Protein AF-A0A3A9Z700-F1 (afdb_monomer_lite)

Foldseek 3Di:
DDDDDDDDDDDDDDDDPDDDDDDDDDDDDDDDDDDDDDDDDDPDPLDDDKDKDKDWAALQQLVVVCVVVVPPQQLAHFLVSVVVVPDNARFHDPVVVVVVLVVVCVVVVLADPAKDKDKDADATHGPGFMWMWIDGRQKIFIAGPVNPRTGMIMGIDGDDD

Organism: NCBI:txid1141874

Secondary structure (DSSP, 8-state):
------------------------------------------------PPEEEEEEE-TTHHHHHHHHH----GGGT-HHHHGGGT-SS-B--HHHHHHHHHHHHHHTT-S-SSEEEEEEE-S--BSSEEEEEEEETTEEEEEETTS--EEEEEEEEE---

pLDDT: mean 77.57, std 29.18, range [24.42, 98.56]

Radius of gyration: 21.74 Å; chains: 1; bounding box: 46×64×62 Å

Sequence (161 aa):
MGDGTVGDGATGEWPGAEAAAAGHPAAVHPAAGRPAAGRSGGEEEPGGAWAAEEWTVPAAIGRRYAAVSGDRNPIHLHPLTARPFGFRRALAHGMWTKARCLAALAERGALPEEFTVTVTFRAPVLLPALVTFRTRGGAFGLRGEDGRREHLRGLVSPHRA

Structure (mmCIF, N/CA/C/O backbone):
data_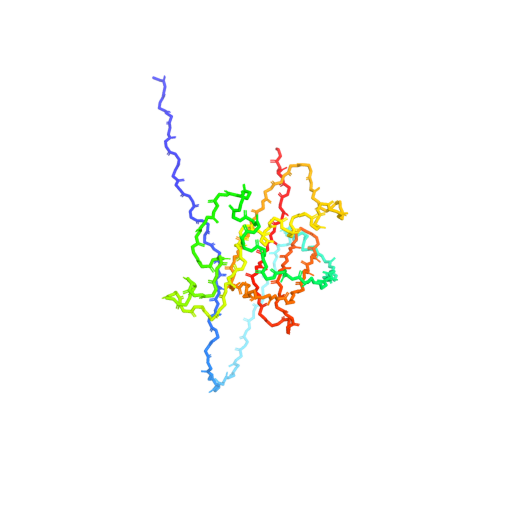AF-A0A3A9Z700-F1
#
_entry.id   AF-A0A3A9Z700-F1
#
loop_
_atom_site.group_PDB
_atom_site.id
_atom_site.type_symbol
_atom_site.label_atom_id
_atom_site.label_alt_id
_atom_site.label_comp_id
_atom_site.label_asym_id
_atom_site.label_entity_id
_atom_site.label_seq_id
_atom_site.pdbx_PDB_ins_code
_atom_site.Cartn_x
_atom_site.Cartn_y
_atom_site.Cartn_z
_atom_site.occupancy
_atom_site.B_iso_or_equiv
_atom_site.auth_seq_id
_atom_site.auth_comp_id
_atom_site.auth_asym_id
_atom_site.auth_atom_id
_atom_site.pdbx_PDB_model_num
ATOM 1 N N . MET A 1 1 ? 8.598 50.419 14.855 1.00 38.03 1 MET A N 1
ATOM 2 C CA . MET A 1 1 ? 7.934 49.597 15.889 1.00 38.03 1 MET A CA 1
ATOM 3 C C . MET A 1 1 ? 7.042 48.608 15.153 1.00 38.03 1 MET A C 1
ATOM 5 O O . MET A 1 1 ? 6.113 49.061 14.514 1.00 38.03 1 MET A O 1
ATOM 9 N N . GLY A 1 2 ? 7.295 47.312 15.073 1.00 40.34 2 GLY A N 1
ATOM 10 C CA . GLY A 1 2 ? 8.384 46.490 15.576 1.00 40.34 2 GLY A CA 1
ATOM 11 C C . GLY A 1 2 ? 8.625 45.342 14.591 1.00 40.34 2 GLY A C 1
ATOM 12 O O . GLY A 1 2 ? 7.803 45.065 13.719 1.00 40.34 2 GLY A O 1
ATOM 13 N N . ASP A 1 3 ? 9.808 44.776 14.721 1.00 39.25 3 ASP A N 1
ATOM 14 C CA . ASP A 1 3 ? 10.325 43.565 14.108 1.00 39.25 3 ASP A CA 1
ATOM 15 C C . ASP A 1 3 ? 9.492 42.325 14.477 1.00 39.25 3 ASP A C 1
ATOM 17 O O . ASP A 1 3 ? 9.081 42.127 15.615 1.00 39.25 3 ASP A O 1
ATOM 21 N N . GLY A 1 4 ? 9.231 41.479 13.481 1.00 30.28 4 GLY A N 1
ATOM 22 C CA . GLY A 1 4 ? 8.568 40.188 13.638 1.00 30.28 4 GLY A CA 1
ATOM 23 C C . GLY A 1 4 ? 9.484 39.074 13.152 1.00 30.28 4 GLY A C 1
ATOM 24 O O . GLY A 1 4 ? 9.599 38.828 11.956 1.00 30.28 4 GLY A O 1
ATOM 25 N N . THR A 1 5 ? 10.157 38.470 14.119 1.00 33.84 5 THR A N 1
ATOM 26 C CA . THR A 1 5 ? 11.162 37.406 14.091 1.00 33.84 5 THR A CA 1
ATOM 27 C C . THR A 1 5 ? 10.856 36.200 13.193 1.00 33.84 5 THR A C 1
ATOM 29 O O . THR A 1 5 ? 9.774 35.618 13.231 1.00 33.84 5 THR A O 1
ATOM 32 N N . VAL A 1 6 ? 11.889 35.779 12.455 1.00 32.78 6 VAL A N 1
ATOM 33 C CA . VAL A 1 6 ? 12.045 34.459 11.823 1.00 32.78 6 VAL A CA 1
ATOM 34 C C . VAL A 1 6 ? 12.226 33.398 12.914 1.00 32.78 6 VAL A C 1
ATOM 36 O O . VAL A 1 6 ? 13.143 33.502 13.724 1.00 32.78 6 VAL A O 1
ATOM 39 N N . GLY A 1 7 ? 11.353 32.388 12.932 1.00 30.12 7 GLY A N 1
ATOM 40 C CA . GLY A 1 7 ? 11.448 31.217 13.804 1.00 30.12 7 GLY A CA 1
ATOM 41 C C . GLY A 1 7 ? 11.976 30.004 13.041 1.00 30.12 7 GLY A C 1
ATOM 42 O O . GLY A 1 7 ? 11.345 29.539 12.097 1.00 30.12 7 GLY A O 1
ATOM 43 N N . ASP A 1 8 ? 13.154 29.572 13.467 1.00 30.66 8 ASP A N 1
ATOM 44 C CA . ASP A 1 8 ? 14.042 28.546 12.928 1.00 30.66 8 ASP A CA 1
ATOM 45 C C . ASP A 1 8 ? 13.470 27.114 12.979 1.00 30.66 8 ASP A C 1
ATOM 47 O O . ASP A 1 8 ? 12.534 26.806 13.720 1.00 30.66 8 ASP A O 1
ATOM 51 N N . GLY A 1 9 ? 14.058 26.241 12.162 1.00 31.91 9 GLY A N 1
ATOM 52 C CA . GLY A 1 9 ? 13.684 24.847 11.996 1.00 31.91 9 GLY A CA 1
ATOM 53 C C . GLY A 1 9 ? 13.837 24.004 13.262 1.00 31.91 9 GLY A C 1
ATOM 54 O O . GLY A 1 9 ? 14.751 24.174 14.062 1.00 31.91 9 GLY A O 1
ATOM 55 N N . ALA A 1 10 ? 12.957 23.013 13.388 1.00 31.39 10 ALA A N 1
ATOM 56 C CA . ALA A 1 10 ? 13.127 21.900 14.308 1.00 31.39 10 ALA A CA 1
ATOM 57 C C . ALA A 1 10 ? 13.074 20.591 13.512 1.00 31.39 10 ALA A C 1
ATOM 59 O O . ALA A 1 10 ? 12.019 20.108 13.098 1.00 31.39 10 ALA A O 1
ATOM 60 N N . THR A 1 11 ? 14.260 20.046 13.272 1.00 33.81 11 THR A N 1
ATOM 61 C CA . THR A 1 11 ? 14.529 18.689 12.802 1.00 33.81 11 THR A CA 1
ATOM 62 C C . THR A 1 11 ? 14.013 17.680 13.830 1.00 33.81 11 THR A C 1
ATOM 64 O O . THR A 1 11 ? 14.590 17.520 14.903 1.00 33.81 11 THR A O 1
ATOM 67 N N . GLY A 1 12 ? 12.906 17.006 13.518 1.00 28.73 12 GLY A N 1
ATOM 68 C CA . GLY A 1 12 ? 12.378 15.900 14.318 1.00 28.73 12 GLY A CA 1
ATOM 69 C C . GLY A 1 12 ? 13.101 14.595 13.999 1.00 28.73 12 GLY A C 1
ATOM 70 O O . GLY A 1 12 ? 12.629 13.803 13.186 1.00 28.73 12 GLY A O 1
ATOM 71 N N . GLU A 1 13 ? 14.251 14.385 14.628 1.00 28.94 13 GLU A N 1
ATOM 72 C CA . GLU A 1 13 ? 14.981 13.117 14.636 1.00 28.94 13 GLU A CA 1
ATOM 73 C C . GLU A 1 13 ? 14.255 12.114 15.552 1.00 28.94 13 GLU A C 1
ATOM 75 O O . GLU A 1 13 ? 13.940 12.422 16.701 1.00 28.94 13 GLU A O 1
ATOM 80 N N . TRP A 1 14 ? 13.956 10.911 15.052 1.00 32.25 14 TRP A N 1
ATOM 81 C CA . TRP A 1 14 ? 13.467 9.788 15.864 1.00 32.25 14 TRP A CA 1
ATOM 82 C C . TRP A 1 14 ? 14.591 8.756 16.007 1.00 32.25 14 TRP A C 1
ATOM 84 O O . TRP A 1 14 ? 15.197 8.389 14.995 1.00 32.25 14 TRP A O 1
ATOM 94 N N . PRO A 1 15 ? 14.893 8.268 17.223 1.00 36.53 15 PRO A N 1
ATOM 95 C CA . PRO A 1 15 ? 16.074 7.452 17.446 1.00 36.53 15 PRO A CA 1
ATOM 96 C C . PRO A 1 15 ? 15.916 6.031 16.888 1.00 36.53 15 PRO A C 1
ATOM 98 O O . PRO A 1 15 ? 14.887 5.379 17.055 1.00 36.53 15 PRO A O 1
ATOM 101 N N . GLY A 1 16 ? 17.007 5.556 16.280 1.00 25.98 16 GLY A N 1
ATOM 102 C CA . GLY A 1 16 ? 17.456 4.164 16.335 1.00 25.98 16 GLY A CA 1
ATOM 103 C C . GLY A 1 16 ? 16.650 3.128 15.552 1.00 25.98 16 GLY A C 1
ATOM 104 O O . GLY A 1 16 ? 15.969 2.294 16.139 1.00 25.98 16 GLY A O 1
ATOM 105 N N . ALA A 1 17 ? 16.819 3.081 14.228 1.00 32.94 17 ALA A N 1
ATOM 106 C CA . ALA A 1 17 ? 16.679 1.822 13.498 1.00 32.94 17 ALA A CA 1
ATOM 107 C C . ALA A 1 17 ? 18.047 1.124 13.490 1.00 32.94 17 ALA A C 1
ATOM 109 O O . ALA A 1 17 ? 18.868 1.377 12.609 1.00 32.94 17 ALA A O 1
ATOM 110 N N . GLU A 1 18 ? 18.306 0.280 14.489 1.00 29.78 18 GLU A N 1
ATOM 111 C CA . GLU A 1 18 ? 19.493 -0.573 14.485 1.00 29.78 18 GLU A CA 1
ATOM 112 C C . GLU A 1 18 ? 19.405 -1.610 13.361 1.00 29.78 18 GLU A C 1
ATOM 114 O O . GLU A 1 18 ? 18.406 -2.312 13.171 1.00 29.78 18 GLU A O 1
ATOM 119 N N . ALA A 1 19 ? 20.486 -1.657 12.589 1.00 31.52 19 ALA A N 1
ATOM 120 C CA . ALA A 1 19 ? 20.729 -2.613 11.534 1.00 31.52 19 ALA A CA 1
ATOM 121 C C . ALA A 1 19 ? 20.961 -4.008 12.129 1.00 31.52 19 ALA A C 1
ATOM 123 O O . ALA A 1 19 ? 21.821 -4.200 12.984 1.00 31.52 19 ALA A O 1
ATOM 124 N N . ALA A 1 20 ? 20.238 -5.005 11.623 1.00 26.19 20 ALA A N 1
ATOM 125 C CA . ALA A 1 20 ? 20.589 -6.397 11.855 1.00 26.19 20 ALA A CA 1
ATOM 126 C C . ALA A 1 20 ? 21.826 -6.754 11.011 1.00 26.19 20 ALA A C 1
ATOM 128 O O . ALA A 1 20 ? 21.733 -6.888 9.790 1.00 26.19 20 ALA A O 1
ATOM 129 N N . ALA A 1 21 ? 22.967 -6.937 11.673 1.00 29.05 21 ALA A N 1
ATOM 130 C CA . ALA A 1 21 ? 24.124 -7.668 11.165 1.00 29.05 21 ALA A CA 1
ATOM 131 C C . ALA A 1 21 ? 24.543 -8.724 12.206 1.00 29.05 21 ALA A C 1
ATOM 133 O O . ALA A 1 21 ? 24.405 -8.524 13.409 1.00 29.05 21 ALA A O 1
ATOM 134 N N . ALA A 1 22 ? 24.979 -9.885 11.722 1.00 27.34 22 ALA A N 1
ATOM 135 C CA . ALA A 1 22 ? 25.248 -11.095 12.494 1.00 27.34 22 ALA A CA 1
ATOM 136 C C . ALA A 1 22 ? 26.529 -11.031 13.360 1.00 27.34 22 ALA A C 1
ATOM 138 O O . ALA A 1 22 ? 27.524 -10.458 12.927 1.00 27.34 22 ALA A O 1
ATOM 139 N N . GLY A 1 23 ? 26.527 -11.726 14.513 1.00 24.42 23 GLY A N 1
ATOM 140 C CA . GLY A 1 23 ? 27.732 -12.134 15.269 1.00 24.42 23 GLY A CA 1
ATOM 141 C C . GLY A 1 23 ? 27.601 -12.097 16.809 1.00 24.42 23 GLY A C 1
ATOM 142 O O . GLY A 1 23 ? 27.389 -11.039 17.380 1.00 24.42 23 GLY A O 1
ATOM 143 N N . HIS A 1 24 ? 27.734 -13.249 17.482 1.00 25.17 24 HIS A N 1
ATOM 144 C CA . HIS A 1 24 ? 27.866 -13.457 18.951 1.00 25.17 24 HIS A CA 1
ATOM 145 C C . HIS A 1 24 ? 29.367 -13.550 19.358 1.00 25.17 24 HIS A C 1
ATOM 147 O O . HIS A 1 24 ? 30.174 -13.761 18.452 1.00 25.17 24 HIS A O 1
ATOM 153 N N . PRO A 1 25 ? 29.768 -13.685 20.653 1.00 41.59 25 PRO A N 1
ATOM 154 C CA . PRO A 1 25 ? 29.269 -13.125 21.934 1.00 41.59 25 PRO A CA 1
ATOM 155 C C . PRO A 1 25 ? 30.409 -12.630 22.890 1.00 41.59 25 PRO A C 1
ATOM 157 O O . PRO A 1 25 ? 31.577 -12.877 22.607 1.00 41.59 25 PRO A O 1
ATOM 160 N N . ALA A 1 26 ? 30.080 -12.021 24.054 1.00 25.38 26 ALA A N 1
ATOM 161 C CA . ALA A 1 26 ? 30.559 -12.407 25.415 1.00 25.38 26 ALA A CA 1
ATOM 162 C C . ALA A 1 26 ? 30.517 -11.294 26.507 1.00 25.38 26 ALA A C 1
ATOM 164 O O . ALA A 1 26 ? 30.818 -10.134 26.245 1.00 25.38 26 ALA A O 1
ATOM 165 N N . ALA A 1 27 ? 30.305 -11.763 27.753 1.00 26.78 27 ALA A N 1
ATOM 166 C CA . ALA A 1 27 ? 30.705 -11.231 29.077 1.00 26.78 27 ALA A CA 1
ATOM 167 C C . ALA A 1 27 ? 29.771 -10.285 29.880 1.00 26.78 27 ALA A C 1
ATOM 169 O O . ALA A 1 27 ? 28.896 -9.614 29.352 1.00 26.78 27 ALA A O 1
ATOM 170 N N . VAL A 1 28 ? 29.930 -10.339 31.213 1.00 25.48 28 VAL A N 1
ATOM 171 C CA . VAL A 1 28 ? 28.878 -10.289 32.250 1.00 25.48 28 VAL A CA 1
ATOM 172 C C . VAL A 1 28 ? 29.286 -9.413 33.474 1.00 25.48 28 VAL A C 1
ATOM 174 O O . VAL A 1 28 ? 30.431 -9.511 33.899 1.00 25.48 28 VAL A O 1
ATOM 177 N N . HIS A 1 29 ? 28.306 -8.674 34.055 1.00 25.67 29 HIS A N 1
ATOM 178 C CA . HIS A 1 29 ? 28.086 -8.150 35.455 1.00 25.67 29 HIS A CA 1
ATOM 179 C C . HIS A 1 29 ? 29.083 -7.170 36.165 1.00 25.67 29 HIS A C 1
ATOM 181 O O . HIS A 1 29 ? 30.243 -7.148 35.772 1.00 25.67 29 HIS A O 1
ATOM 187 N N . PRO A 1 30 ? 28.735 -6.442 37.286 1.00 38.06 30 PRO A N 1
ATOM 188 C CA . PRO A 1 30 ? 27.434 -6.117 37.952 1.00 38.06 30 PRO A CA 1
ATOM 189 C C . PRO A 1 30 ? 27.207 -4.643 38.480 1.00 38.06 30 PRO A C 1
ATOM 191 O O . PRO A 1 30 ? 28.130 -3.851 38.603 1.00 38.06 30 PRO A O 1
ATOM 194 N N . ALA A 1 31 ? 25.941 -4.369 38.874 1.00 27.30 31 ALA A N 1
ATOM 195 C CA . ALA A 1 31 ? 25.348 -3.577 39.999 1.00 27.30 31 ALA A CA 1
ATOM 196 C C . ALA A 1 31 ? 25.670 -2.083 40.329 1.00 27.30 31 ALA A C 1
ATOM 198 O O . ALA A 1 31 ? 26.784 -1.754 40.713 1.00 27.30 31 ALA A O 1
ATOM 199 N N . ALA A 1 32 ? 24.613 -1.238 40.420 1.00 27.39 32 ALA A N 1
ATOM 200 C CA . ALA A 1 32 ? 24.000 -0.690 41.667 1.00 27.39 32 ALA A CA 1
ATOM 201 C C . ALA A 1 32 ? 23.406 0.747 41.535 1.00 27.39 32 ALA A C 1
ATOM 203 O O . ALA A 1 32 ? 24.064 1.644 41.022 1.00 27.39 32 ALA A O 1
ATOM 204 N N . GLY A 1 33 ? 22.207 0.981 42.110 1.00 25.77 33 GLY A N 1
ATOM 205 C CA . GLY A 1 33 ? 21.749 2.303 42.602 1.00 25.77 33 GLY A CA 1
ATOM 206 C C . GLY A 1 33 ? 20.460 2.900 41.996 1.00 25.77 33 GLY A C 1
ATOM 207 O O . GLY A 1 33 ? 20.458 3.360 40.863 1.00 25.77 33 GLY A O 1
ATOM 208 N N . ARG A 1 34 ? 19.372 2.968 42.785 1.00 30.53 34 ARG A N 1
ATOM 209 C CA . ARG A 1 34 ? 18.111 3.724 42.533 1.00 30.53 34 ARG A CA 1
ATOM 210 C C . ARG A 1 34 ? 18.088 4.963 43.458 1.00 30.53 34 ARG A C 1
ATOM 212 O O . ARG A 1 34 ? 18.659 4.857 44.543 1.00 30.53 34 ARG A O 1
ATOM 219 N N . PRO A 1 35 ? 17.445 6.096 43.101 1.00 31.36 35 PRO A N 1
ATOM 220 C CA . PRO A 1 35 ? 16.022 6.347 43.438 1.00 31.36 35 PRO A CA 1
ATOM 221 C C . PRO A 1 35 ? 15.255 7.056 42.284 1.00 31.36 35 PRO A C 1
ATOM 223 O O . PRO A 1 35 ? 15.794 7.900 41.591 1.00 31.36 35 PRO A O 1
ATOM 226 N N . ALA A 1 36 ? 14.072 6.601 41.852 1.00 33.00 36 ALA A N 1
ATOM 227 C CA . ALA A 1 36 ? 12.728 7.027 42.283 1.00 33.00 36 ALA A CA 1
ATOM 228 C C . ALA A 1 36 ? 12.453 8.551 42.304 1.00 33.00 36 ALA A C 1
ATOM 230 O O . ALA A 1 36 ? 12.731 9.186 43.310 1.00 33.00 36 ALA A O 1
ATOM 231 N N . ALA A 1 37 ? 11.785 9.081 41.267 1.00 30.25 37 ALA A N 1
ATOM 232 C CA . ALA A 1 37 ? 10.560 9.905 41.350 1.00 30.25 37 ALA A CA 1
ATOM 233 C C . ALA A 1 37 ? 10.200 10.497 39.972 1.00 30.25 37 ALA A C 1
ATOM 235 O O . ALA A 1 37 ? 11.084 10.881 39.219 1.00 30.25 37 ALA A O 1
ATOM 236 N N . GLY A 1 38 ? 8.899 10.591 39.672 1.00 28.20 38 GLY A N 1
ATOM 237 C CA . GLY A 1 38 ? 8.379 11.324 38.510 1.00 28.20 38 GLY A CA 1
ATOM 238 C C . GLY A 1 38 ? 7.470 10.504 37.599 1.00 28.20 38 GLY A C 1
ATOM 239 O O . GLY A 1 38 ? 7.802 10.252 36.449 1.00 28.20 38 GLY A O 1
ATOM 240 N N . ARG A 1 39 ? 6.311 10.072 38.109 1.00 43.81 39 ARG A N 1
ATOM 241 C CA . ARG A 1 39 ? 5.185 9.673 37.255 1.00 43.81 39 ARG A CA 1
ATOM 242 C C . ARG A 1 39 ? 4.529 10.947 36.738 1.00 43.81 39 ARG A C 1
ATOM 244 O O . ARG A 1 39 ? 3.923 11.659 37.532 1.00 43.81 39 ARG A O 1
ATOM 251 N N . SER A 1 40 ? 4.599 11.190 35.437 1.00 35.16 40 SER A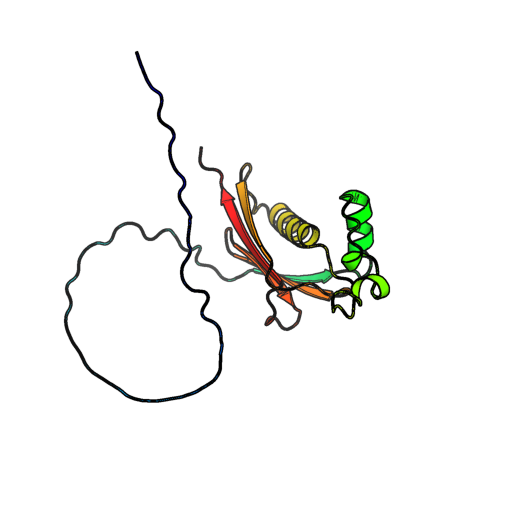 N 1
ATOM 252 C CA . SER A 1 40 ? 3.679 12.099 34.756 1.00 35.16 40 SER A CA 1
ATOM 253 C C . SER A 1 40 ? 3.576 11.720 33.282 1.00 35.16 40 SER A C 1
ATOM 255 O O . SER A 1 40 ? 4.546 11.856 32.545 1.00 35.16 40 SER A O 1
ATOM 257 N N . GLY A 1 41 ? 2.390 11.244 32.895 1.00 31.11 41 GLY A N 1
ATOM 258 C CA . GLY A 1 41 ? 1.921 11.200 31.510 1.00 31.11 41 GLY A CA 1
ATOM 259 C C . GLY A 1 41 ? 2.466 10.063 30.658 1.00 31.11 41 GLY A C 1
ATOM 260 O O . GLY A 1 41 ? 3.154 10.316 29.680 1.00 31.11 41 GLY A O 1
ATOM 261 N N . GLY A 1 42 ? 2.122 8.816 30.990 1.00 29.67 42 GLY A N 1
ATOM 262 C CA . GLY A 1 42 ? 2.110 7.776 29.964 1.00 29.67 42 GLY A CA 1
ATOM 263 C C . GLY A 1 42 ? 1.030 8.143 28.954 1.00 29.67 42 GLY A C 1
ATOM 264 O O . GLY A 1 42 ? -0.152 8.074 29.281 1.00 29.67 42 GLY A O 1
ATOM 265 N N . GLU A 1 43 ? 1.433 8.601 27.774 1.00 44.66 43 GLU A N 1
ATOM 266 C CA . GLU A 1 43 ? 0.551 8.640 26.615 1.00 44.66 43 GLU A CA 1
ATOM 267 C C . GLU A 1 43 ? -0.000 7.222 26.437 1.00 44.66 43 GLU A C 1
ATOM 269 O O . GLU A 1 43 ? 0.759 6.251 26.462 1.00 44.66 43 GLU A O 1
ATOM 274 N N . GLU A 1 44 ? -1.326 7.091 26.383 1.00 44.00 44 GLU A N 1
ATOM 275 C CA . GLU A 1 44 ? -2.001 5.809 26.216 1.00 44.00 44 GLU A CA 1
ATOM 276 C C . GLU A 1 44 ? -1.509 5.144 24.926 1.00 44.00 44 GLU A C 1
ATOM 278 O O . GLU A 1 44 ? -1.998 5.416 23.831 1.00 44.00 44 GLU A O 1
ATOM 283 N N . GLU A 1 45 ? -0.534 4.244 25.057 1.00 50.19 45 GLU A N 1
ATOM 284 C CA . GLU A 1 45 ? -0.282 3.193 24.084 1.00 50.19 45 GLU A CA 1
ATOM 285 C C . GLU A 1 45 ? -1.632 2.518 23.828 1.00 50.19 45 GLU A C 1
ATOM 287 O O . GLU A 1 45 ? -2.193 1.968 24.781 1.00 50.19 45 GLU A O 1
ATOM 292 N N . PRO A 1 46 ? -2.197 2.539 22.604 1.00 52.00 46 PRO A N 1
ATOM 293 C CA . PRO A 1 46 ? -3.465 1.873 22.347 1.00 52.00 46 PRO A CA 1
ATOM 294 C C . PRO A 1 46 ? -3.259 0.362 22.510 1.00 52.00 46 PRO A C 1
ATOM 296 O O . PRO A 1 46 ? -2.860 -0.358 21.588 1.00 52.00 46 PRO A O 1
ATOM 299 N N . GLY A 1 47 ? -3.463 -0.108 23.738 1.00 55.56 47 GLY A N 1
ATOM 300 C CA . GLY A 1 47 ? -3.375 -1.490 24.160 1.00 55.56 47 GLY A CA 1
ATOM 301 C C . GLY A 1 47 ? -4.486 -2.275 23.485 1.00 55.56 47 GLY A C 1
ATOM 302 O O . GLY A 1 47 ? -5.665 -2.004 23.679 1.00 55.56 47 GLY A O 1
ATOM 303 N N . GLY A 1 48 ? -4.105 -3.234 22.648 1.00 70.88 48 GLY A N 1
ATOM 304 C CA . GLY A 1 48 ? -5.046 -4.067 21.914 1.00 70.88 48 GLY A CA 1
ATOM 305 C C . GLY A 1 48 ? -4.331 -5.066 21.016 1.00 70.88 48 GLY A C 1
ATOM 306 O O . GLY A 1 48 ? -3.158 -4.898 20.679 1.00 70.88 48 GLY A O 1
ATOM 307 N N . ALA A 1 49 ? -5.025 -6.128 20.623 1.00 89.19 49 ALA A N 1
ATOM 308 C CA . ALA A 1 49 ? -4.528 -7.024 19.588 1.00 89.19 49 ALA A CA 1
ATOM 309 C C . ALA A 1 49 ? -4.606 -6.335 18.215 1.00 89.19 49 ALA A C 1
ATOM 311 O O . ALA A 1 49 ? -5.471 -5.496 17.969 1.00 89.19 49 ALA A O 1
ATOM 312 N N . TRP A 1 50 ? -3.707 -6.698 17.301 1.00 93.94 50 TRP A N 1
ATOM 313 C CA . TRP A 1 50 ? -3.822 -6.271 15.908 1.00 93.94 50 TRP A CA 1
ATOM 314 C C . TRP A 1 50 ? -4.967 -7.027 15.235 1.00 93.94 50 TRP A C 1
ATOM 316 O O . TRP A 1 50 ? -4.906 -8.253 15.140 1.00 93.94 50 TRP A O 1
ATOM 326 N N . ALA A 1 51 ? -5.955 -6.307 14.707 1.00 95.50 51 ALA A N 1
ATOM 327 C CA . ALA A 1 51 ? -6.889 -6.877 13.744 1.00 95.50 51 ALA A CA 1
ATOM 328 C C . ALA A 1 51 ? -6.155 -7.090 12.413 1.00 95.50 51 ALA A C 1
ATOM 330 O O . ALA A 1 51 ? -5.327 -6.257 12.035 1.00 95.50 51 ALA A O 1
ATOM 331 N N . ALA A 1 52 ? -6.434 -8.194 11.720 1.00 96.12 52 ALA A N 1
ATOM 332 C CA . ALA A 1 52 ? -5.762 -8.564 10.479 1.00 96.12 52 ALA A CA 1
ATOM 333 C C . ALA A 1 52 ? -6.753 -9.065 9.422 1.00 96.12 52 ALA A C 1
ATOM 335 O O . ALA A 1 52 ? -7.764 -9.675 9.760 1.00 96.12 52 ALA A O 1
ATOM 336 N N . GLU A 1 53 ? -6.446 -8.810 8.153 1.00 96.38 53 GLU A N 1
ATOM 337 C CA . GLU A 1 53 ? -7.230 -9.242 6.995 1.00 96.38 53 GLU A CA 1
ATOM 338 C C . GLU A 1 53 ? -6.292 -9.533 5.818 1.00 96.38 53 GLU A C 1
ATOM 340 O O . GLU A 1 53 ? -5.326 -8.800 5.594 1.00 96.38 53 GLU A O 1
ATOM 345 N N . GLU A 1 54 ? -6.563 -10.594 5.063 1.00 97.75 54 GLU A N 1
ATOM 346 C CA . GLU A 1 54 ? -5.799 -10.947 3.867 1.00 97.75 54 GLU A CA 1
ATOM 347 C C . GLU A 1 54 ? -6.397 -10.310 2.615 1.00 97.75 54 GLU A C 1
ATOM 349 O O . GLU A 1 54 ? -7.598 -10.388 2.361 1.00 97.75 54 GLU A O 1
ATOM 354 N N . TRP A 1 55 ? -5.541 -9.713 1.792 1.00 98.12 55 TRP A N 1
ATOM 355 C CA . TRP A 1 55 ? -5.914 -9.075 0.541 1.00 98.12 55 TRP A CA 1
ATOM 356 C C . TRP A 1 55 ? -5.164 -9.681 -0.631 1.00 98.12 55 TRP A C 1
ATOM 358 O O . TRP A 1 55 ? -3.940 -9.818 -0.619 1.00 98.12 55 TRP A O 1
ATOM 368 N N . THR A 1 56 ? -5.904 -9.921 -1.709 1.00 98.38 56 THR A N 1
ATOM 369 C CA . THR A 1 56 ? -5.314 -10.131 -3.028 1.00 98.38 56 THR A CA 1
ATOM 370 C C . THR A 1 56 ? -5.095 -8.786 -3.707 1.00 98.38 56 THR A C 1
ATOM 372 O O . THR A 1 56 ? -6.034 -8.024 -3.932 1.00 98.38 56 THR A O 1
ATOM 375 N N . VAL A 1 57 ? -3.849 -8.503 -4.078 1.00 98.00 57 VAL A N 1
ATOM 376 C CA . VAL A 1 57 ? -3.452 -7.337 -4.867 1.00 98.00 57 VAL A CA 1
ATOM 377 C C . VAL A 1 57 ? -3.361 -7.742 -6.344 1.00 98.00 57 VAL A C 1
ATOM 379 O O . VAL A 1 57 ? -2.444 -8.481 -6.726 1.00 98.00 57 VAL A O 1
ATOM 382 N N . PRO A 1 58 ? -4.278 -7.263 -7.207 1.00 97.62 58 PRO A N 1
ATOM 383 C CA . PRO A 1 58 ? -4.348 -7.716 -8.592 1.00 97.62 58 PRO A CA 1
ATOM 384 C C . PRO A 1 58 ? -3.136 -7.293 -9.426 1.00 97.62 58 PRO A C 1
ATOM 386 O O . PRO A 1 58 ? -2.638 -6.175 -9.304 1.00 97.62 58 PRO A O 1
ATOM 389 N N . ALA A 1 59 ? -2.739 -8.125 -10.392 1.00 96.81 59 ALA A N 1
ATOM 390 C CA . ALA A 1 59 ? -1.620 -7.833 -11.296 1.00 96.81 59 ALA A CA 1
ATOM 391 C C . ALA A 1 59 ? -1.790 -6.526 -12.099 1.00 96.81 59 ALA A C 1
ATOM 393 O O . ALA A 1 59 ? -0.817 -5.862 -12.445 1.00 96.81 59 ALA A O 1
ATOM 394 N N . ALA A 1 60 ? -3.036 -6.153 -12.405 1.00 97.00 60 ALA A N 1
ATOM 395 C CA . ALA A 1 60 ? -3.357 -4.970 -13.197 1.00 97.00 60 ALA A CA 1
ATOM 396 C C . ALA A 1 60 ? -3.428 -3.670 -12.378 1.00 97.00 60 ALA A C 1
ATOM 398 O O . ALA A 1 60 ? -3.678 -2.613 -12.961 1.00 97.00 60 ALA A O 1
ATOM 399 N N . ILE A 1 61 ? -3.248 -3.720 -11.050 1.00 98.12 61 ILE A N 1
ATOM 400 C CA . ILE A 1 61 ? -3.553 -2.569 -10.195 1.00 98.12 61 ILE A CA 1
ATOM 401 C C . ILE A 1 61 ? -2.660 -1.362 -10.473 1.00 98.12 61 ILE A C 1
ATOM 403 O O . ILE A 1 61 ? -3.160 -0.244 -10.460 1.00 98.12 61 ILE A O 1
ATOM 407 N N . GLY A 1 62 ? -1.390 -1.582 -10.833 1.00 97.12 62 GLY A N 1
ATOM 408 C CA . GLY A 1 62 ? -0.491 -0.496 -11.220 1.00 97.12 62 GLY A CA 1
ATOM 409 C C . GLY A 1 62 ? -1.035 0.291 -12.416 1.00 97.12 62 GLY A C 1
ATOM 410 O O . GLY A 1 62 ? -1.166 1.508 -12.360 1.00 97.12 62 GLY A O 1
ATOM 411 N N . ARG A 1 63 ? -1.491 -0.391 -13.475 1.00 98.12 63 ARG A N 1
ATOM 412 C CA . ARG A 1 63 ? -2.089 0.289 -14.640 1.00 98.12 63 ARG A CA 1
ATOM 413 C C . ARG A 1 63 ? -3.414 0.977 -14.311 1.00 98.12 63 ARG A C 1
ATOM 415 O O . ARG A 1 63 ? -3.654 2.081 -14.786 1.00 98.12 63 ARG A O 1
ATOM 422 N N . ARG A 1 64 ? -4.266 0.334 -13.504 1.00 98.25 64 ARG A N 1
ATOM 423 C CA . ARG A 1 64 ? -5.560 0.906 -13.095 1.00 98.25 64 ARG A CA 1
ATOM 424 C C . ARG A 1 64 ? -5.374 2.168 -12.258 1.00 98.25 64 ARG A C 1
ATOM 426 O O . ARG A 1 64 ? -6.047 3.157 -12.512 1.00 98.25 64 ARG A O 1
ATOM 433 N N . TYR A 1 65 ? -4.442 2.150 -11.308 1.00 98.38 65 TYR A N 1
ATOM 434 C CA . TYR A 1 65 ? -4.147 3.319 -10.491 1.00 98.38 65 TYR A CA 1
ATOM 435 C C . TYR A 1 65 ? -3.517 4.438 -11.321 1.00 98.38 65 TYR A C 1
ATOM 437 O O . TYR A 1 65 ? -3.992 5.563 -11.245 1.00 98.38 65 TYR A O 1
ATOM 445 N N . ALA A 1 66 ? -2.547 4.125 -12.188 1.00 98.00 66 ALA A N 1
ATOM 446 C CA . ALA A 1 66 ? -1.921 5.097 -13.089 1.00 98.00 66 ALA A CA 1
ATOM 447 C C . ALA A 1 66 ? -2.928 5.835 -13.991 1.00 98.00 66 ALA A C 1
ATOM 449 O O . ALA A 1 66 ? -2.731 7.005 -14.313 1.00 98.00 66 ALA A O 1
ATOM 450 N N . ALA A 1 67 ? -4.008 5.162 -14.405 1.00 98.38 67 ALA A N 1
ATOM 451 C CA . ALA A 1 67 ? -5.063 5.771 -15.211 1.00 98.38 67 ALA A CA 1
ATOM 452 C C . ALA A 1 67 ? -5.861 6.845 -14.452 1.00 98.38 67 ALA A C 1
ATOM 454 O O . ALA A 1 67 ? -6.345 7.779 -15.081 1.00 98.38 67 ALA A O 1
ATOM 455 N N . VAL A 1 68 ? -5.978 6.722 -13.125 1.00 98.06 68 VAL A N 1
ATOM 456 C CA . VAL A 1 68 ? -6.736 7.653 -12.273 1.00 98.06 68 VAL A CA 1
ATOM 457 C C . VAL A 1 68 ? -5.826 8.709 -11.645 1.00 98.06 68 VAL A C 1
ATOM 459 O O . VAL A 1 68 ? -6.185 9.878 -11.602 1.00 98.06 68 VAL A O 1
ATOM 462 N N . SER A 1 69 ? -4.644 8.316 -11.166 1.00 97.81 69 SER A N 1
ATOM 463 C CA . SER A 1 69 ? -3.713 9.215 -10.473 1.00 97.81 69 SER A CA 1
ATOM 464 C C . SER A 1 69 ? -2.827 10.032 -11.413 1.00 97.81 69 SER A C 1
ATOM 466 O O . SER A 1 69 ? -2.242 11.022 -10.988 1.00 97.81 69 SER A O 1
ATOM 468 N N . GLY A 1 70 ? -2.664 9.595 -12.664 1.00 97.94 70 GLY A N 1
ATOM 469 C CA . GLY A 1 70 ? -1.692 10.163 -13.598 1.00 97.94 70 GLY A CA 1
ATOM 470 C C . GLY A 1 70 ? -0.248 9.693 -13.374 1.00 97.94 70 GLY A C 1
ATOM 471 O O . GLY A 1 70 ? 0.602 9.958 -14.225 1.00 97.94 70 GLY A O 1
ATOM 472 N N . ASP A 1 71 ? 0.041 8.942 -12.304 1.00 97.56 71 ASP A N 1
ATOM 473 C CA . ASP A 1 71 ? 1.373 8.384 -12.048 1.00 97.56 71 ASP A CA 1
ATOM 474 C C . ASP A 1 71 ? 1.657 7.201 -12.986 1.00 97.56 71 ASP A C 1
ATOM 476 O O . ASP A 1 71 ? 1.363 6.036 -12.694 1.00 97.56 71 ASP A O 1
ATOM 480 N N . ARG A 1 72 ? 2.244 7.518 -14.142 1.00 97.69 72 ARG A N 1
ATOM 481 C CA . ARG A 1 72 ? 2.644 6.557 -15.176 1.00 97.69 72 ARG A CA 1
ATOM 482 C C . ARG A 1 72 ? 4.109 6.126 -15.066 1.00 97.69 72 ARG A C 1
ATOM 484 O O . ARG A 1 72 ? 4.700 5.760 -16.081 1.00 97.69 72 ARG A O 1
ATOM 491 N N . ASN A 1 73 ? 4.701 6.138 -13.868 1.00 97.44 73 ASN A N 1
ATOM 492 C CA . ASN A 1 73 ? 6.056 5.621 -13.682 1.00 97.44 73 ASN A CA 1
ATOM 493 C C . ASN A 1 73 ? 6.165 4.164 -14.212 1.00 97.44 73 ASN A C 1
ATOM 495 O O . ASN A 1 73 ? 5.407 3.288 -13.767 1.00 97.44 73 ASN A O 1
ATOM 499 N N . PRO A 1 74 ? 7.092 3.870 -15.152 1.00 97.00 74 PRO A N 1
ATOM 500 C CA . PRO A 1 74 ? 7.149 2.580 -15.840 1.00 97.00 74 PRO A CA 1
ATOM 501 C C . PRO A 1 74 ? 7.316 1.357 -14.926 1.00 97.00 74 PRO A C 1
ATOM 503 O O . PRO A 1 74 ? 6.901 0.260 -15.311 1.00 97.00 74 PRO A O 1
ATOM 506 N N . ILE A 1 75 ? 7.853 1.514 -13.710 1.00 98.00 75 ILE A N 1
ATOM 507 C CA . ILE A 1 75 ? 8.033 0.403 -12.754 1.00 98.00 75 ILE A CA 1
ATOM 508 C C . ILE A 1 75 ? 6.706 -0.239 -12.306 1.00 98.00 75 ILE A C 1
ATOM 510 O O . ILE A 1 75 ? 6.692 -1.380 -11.840 1.00 98.00 75 ILE A O 1
ATOM 514 N N . HIS A 1 76 ? 5.579 0.460 -12.474 1.00 97.62 76 HIS A N 1
ATOM 515 C CA . HIS A 1 76 ? 4.252 -0.011 -12.067 1.00 97.62 76 HIS A CA 1
ATOM 516 C C . HIS A 1 76 ? 3.430 -0.630 -13.205 1.00 97.62 76 HIS A C 1
ATOM 518 O O . HIS A 1 76 ? 2.403 -1.266 -12.963 1.00 97.62 76 HIS A O 1
ATOM 524 N N . LEU A 1 77 ? 3.844 -0.445 -14.461 1.00 96.44 77 LEU A N 1
ATOM 525 C CA . LEU A 1 77 ? 2.987 -0.738 -15.614 1.00 96.44 77 LEU A CA 1
ATOM 526 C C . LEU A 1 77 ? 3.163 -2.165 -16.139 1.00 96.44 77 LEU A C 1
ATOM 528 O O . LEU A 1 77 ? 2.174 -2.846 -16.449 1.00 96.44 77 LEU A O 1
ATOM 532 N N . HIS A 1 78 ? 4.417 -2.612 -16.247 1.00 96.25 78 HIS A N 1
ATOM 533 C CA . HIS A 1 78 ? 4.765 -3.896 -16.842 1.00 96.25 78 HIS A CA 1
ATOM 534 C C . HIS A 1 78 ? 6.092 -4.453 -16.288 1.00 96.25 78 HIS A C 1
ATOM 536 O O . HIS A 1 78 ? 6.998 -3.682 -15.974 1.00 96.25 78 HIS A O 1
ATOM 542 N N . PRO A 1 79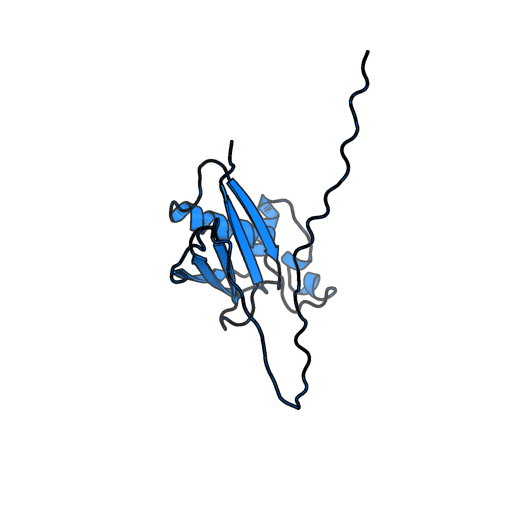 ? 6.277 -5.787 -16.205 1.00 94.31 79 PRO A N 1
ATOM 543 C CA . PRO A 1 79 ? 7.562 -6.370 -15.813 1.00 94.31 79 PRO A CA 1
ATOM 544 C C . PRO A 1 79 ? 8.731 -5.918 -16.695 1.00 94.31 79 PRO A C 1
ATOM 546 O O . PRO A 1 79 ? 9.799 -5.613 -16.180 1.00 94.31 79 PRO A O 1
ATOM 549 N N . LEU A 1 80 ? 8.536 -5.823 -18.017 1.00 96.56 80 LEU A N 1
ATOM 550 C CA . LEU A 1 80 ? 9.606 -5.415 -18.944 1.00 96.56 80 LEU A CA 1
ATOM 551 C C . LEU A 1 80 ? 10.142 -4.013 -18.650 1.00 96.56 80 LEU A C 1
ATOM 553 O O . LEU A 1 80 ? 11.342 -3.792 -18.751 1.00 96.56 80 LEU A O 1
ATOM 557 N N . THR A 1 81 ? 9.272 -3.092 -18.244 1.00 95.06 81 THR A N 1
ATOM 558 C CA . THR A 1 81 ? 9.659 -1.721 -17.908 1.00 95.06 81 THR A CA 1
ATOM 559 C C . THR A 1 81 ? 10.195 -1.591 -16.482 1.00 95.06 81 THR A C 1
ATOM 561 O O . THR A 1 81 ? 10.913 -0.643 -16.191 1.00 95.06 81 THR A O 1
ATOM 564 N N . ALA A 1 82 ? 9.896 -2.549 -15.599 1.00 95.38 82 ALA A N 1
ATOM 565 C CA . ALA A 1 82 ? 10.397 -2.583 -14.225 1.00 95.38 82 ALA A CA 1
ATOM 566 C C . ALA A 1 82 ? 11.787 -3.242 -14.097 1.00 95.38 82 ALA A C 1
ATOM 568 O O . ALA A 1 82 ? 12.555 -2.900 -13.197 1.00 95.38 82 ALA A O 1
ATOM 569 N N . ARG A 1 83 ? 12.138 -4.159 -15.011 1.00 95.62 83 ARG A N 1
ATOM 570 C CA . ARG A 1 83 ? 13.414 -4.903 -15.007 1.00 95.62 83 ARG A CA 1
ATOM 571 C C . ARG A 1 83 ? 14.674 -4.031 -14.983 1.00 95.62 83 ARG A C 1
ATOM 573 O O . ARG A 1 83 ? 15.560 -4.371 -14.200 1.00 95.62 83 ARG A O 1
ATOM 580 N N . PRO A 1 84 ? 14.773 -2.922 -15.744 1.00 97.06 84 PRO A N 1
ATOM 581 C CA . PRO A 1 84 ? 15.936 -2.032 -15.681 1.00 97.06 84 PRO A CA 1
ATOM 582 C C . PRO A 1 84 ? 16.194 -1.444 -14.286 1.00 97.06 84 PRO A C 1
ATOM 584 O O . PRO A 1 84 ? 17.317 -1.069 -13.979 1.00 97.06 84 PRO A O 1
ATOM 587 N N . PHE A 1 85 ? 15.174 -1.415 -13.425 1.00 95.50 85 PHE A N 1
ATOM 588 C CA . PHE A 1 85 ? 15.247 -0.904 -12.055 1.00 95.50 85 PHE A CA 1
ATOM 589 C C . PHE A 1 85 ? 15.433 -2.018 -11.009 1.00 95.50 85 PHE A C 1
ATOM 591 O O . PHE A 1 85 ? 15.220 -1.801 -9.820 1.00 95.50 85 PHE A O 1
ATOM 598 N N . GLY A 1 86 ? 15.796 -3.233 -11.438 1.00 95.62 86 GLY A N 1
ATOM 599 C CA . GLY A 1 86 ? 16.076 -4.365 -10.547 1.00 95.62 86 GLY A CA 1
ATOM 600 C C . GLY A 1 86 ? 14.848 -5.180 -10.132 1.00 95.62 86 GLY A C 1
ATOM 601 O O . GLY A 1 86 ? 14.965 -6.119 -9.342 1.00 95.62 86 GLY A O 1
ATOM 602 N N . PHE A 1 87 ? 13.666 -4.885 -10.679 1.00 95.44 87 PHE A N 1
ATOM 603 C CA . PHE A 1 87 ? 12.437 -5.581 -10.309 1.00 95.44 87 PHE A CA 1
ATOM 604 C C . PHE A 1 87 ? 12.050 -6.656 -11.323 1.00 95.44 87 PHE A C 1
ATOM 606 O O . PHE A 1 87 ? 11.878 -6.405 -12.513 1.00 95.44 87 PHE A O 1
ATOM 613 N N . ARG A 1 88 ? 11.842 -7.887 -10.841 1.00 94.69 88 ARG A N 1
ATOM 614 C CA . ARG A 1 88 ? 11.413 -9.015 -11.691 1.00 94.69 88 ARG A CA 1
ATOM 615 C C . ARG A 1 88 ? 9.953 -8.911 -12.147 1.00 94.69 88 ARG A C 1
ATOM 617 O O . ARG A 1 88 ? 9.560 -9.580 -13.096 1.00 94.69 88 ARG A O 1
ATOM 624 N N . ARG A 1 89 ? 9.148 -8.110 -11.449 1.00 96.50 89 ARG A N 1
ATOM 625 C CA . ARG A 1 89 ? 7.716 -7.892 -11.684 1.00 96.50 89 ARG A CA 1
ATOM 626 C C . ARG A 1 89 ? 7.404 -6.413 -11.486 1.00 96.50 89 ARG A C 1
ATOM 628 O O . ARG A 1 89 ? 8.163 -5.721 -10.813 1.00 96.50 89 ARG A O 1
ATOM 635 N N . ALA A 1 90 ? 6.287 -5.953 -12.043 1.00 97.06 90 ALA A N 1
ATOM 636 C CA . ALA A 1 90 ? 5.777 -4.622 -11.733 1.00 97.06 90 ALA A CA 1
ATOM 637 C C . ALA A 1 90 ? 5.423 -4.514 -10.240 1.00 97.06 90 ALA A C 1
ATOM 639 O O . ALA A 1 90 ? 5.090 -5.515 -9.602 1.00 97.06 90 ALA A O 1
ATOM 640 N N . LEU A 1 91 ? 5.482 -3.304 -9.696 1.00 97.38 91 LEU A N 1
ATOM 641 C CA . LEU A 1 91 ? 5.151 -3.017 -8.296 1.00 97.38 91 LEU A CA 1
ATOM 642 C C . LEU A 1 91 ? 3.785 -2.339 -8.211 1.00 97.38 91 LEU A C 1
ATOM 644 O O . LEU A 1 91 ? 3.432 -1.567 -9.101 1.00 97.38 91 LEU A O 1
ATOM 648 N N . ALA A 1 92 ? 3.066 -2.518 -7.107 1.00 98.12 92 ALA A N 1
ATOM 649 C CA . ALA A 1 92 ? 1.980 -1.604 -6.768 1.00 98.12 92 ALA A CA 1
ATOM 650 C C . ALA A 1 92 ? 2.539 -0.195 -6.503 1.00 98.12 92 ALA A C 1
ATOM 652 O O . ALA A 1 92 ? 3.637 -0.052 -5.957 1.00 98.12 92 ALA A O 1
ATOM 653 N N . HIS A 1 93 ? 1.779 0.845 -6.844 1.00 98.50 93 HIS A N 1
ATOM 654 C CA . HIS A 1 93 ? 2.102 2.212 -6.435 1.00 98.50 93 HIS A CA 1
ATOM 655 C C . HIS A 1 93 ? 2.060 2.338 -4.910 1.00 98.50 93 HIS A C 1
ATOM 657 O O . HIS A 1 93 ? 1.102 1.890 -4.273 1.00 98.50 93 HIS A O 1
ATOM 663 N N . GLY A 1 94 ? 3.046 3.017 -4.316 1.00 97.94 94 GLY A N 1
ATOM 664 C CA . GLY A 1 94 ? 3.050 3.287 -2.872 1.00 97.94 94 GLY A CA 1
ATOM 665 C C . GLY A 1 94 ? 1.781 4.026 -2.437 1.00 97.94 94 GLY A C 1
ATOM 666 O O . GLY A 1 94 ? 1.085 3.599 -1.514 1.00 97.94 94 GLY A O 1
ATOM 667 N N . MET A 1 95 ? 1.390 5.057 -3.189 1.00 98.38 95 MET A N 1
ATOM 668 C CA . MET A 1 95 ? 0.177 5.830 -2.907 1.00 98.38 95 MET A CA 1
ATOM 669 C C . MET A 1 95 ? -1.113 5.015 -3.045 1.00 98.38 95 MET A C 1
ATOM 671 O O . MET A 1 95 ? -2.042 5.233 -2.270 1.00 98.38 95 MET A O 1
ATOM 675 N N . TRP A 1 96 ? -1.151 4.016 -3.934 1.00 98.50 96 TRP A N 1
ATOM 676 C CA . TRP A 1 96 ? -2.269 3.074 -3.980 1.00 98.50 96 TRP A CA 1
ATOM 677 C C . TRP A 1 96 ? -2.351 2.239 -2.696 1.00 98.50 96 TRP A C 1
ATOM 679 O O . TRP A 1 96 ? -3.426 2.126 -2.112 1.00 98.50 96 TRP A O 1
ATOM 689 N N . THR A 1 97 ? -1.225 1.701 -2.210 1.00 98.38 97 THR A N 1
ATOM 690 C CA . THR A 1 97 ? -1.221 0.903 -0.969 1.00 98.38 97 THR A CA 1
ATOM 691 C C . THR A 1 97 ? -1.622 1.730 0.257 1.00 98.38 97 THR A C 1
ATOM 693 O O . THR A 1 97 ? -2.396 1.245 1.082 1.00 98.38 97 THR A O 1
ATOM 696 N N . LYS A 1 98 ? -1.189 3.000 0.341 1.00 98.56 98 LYS A N 1
ATOM 697 C CA . LYS A 1 98 ? -1.664 3.963 1.351 1.00 98.56 98 LYS A CA 1
ATOM 698 C C . LYS A 1 98 ? -3.177 4.159 1.247 1.00 98.56 98 LYS A C 1
ATOM 700 O O . LYS A 1 98 ? -3.878 3.973 2.237 1.00 98.56 98 LYS A O 1
ATOM 705 N N . ALA A 1 99 ? -3.677 4.502 0.061 1.00 98.19 99 ALA A N 1
ATOM 706 C CA . ALA A 1 99 ? -5.097 4.765 -0.155 1.00 98.19 99 ALA A CA 1
ATOM 707 C C . ALA A 1 99 ? -5.970 3.542 0.169 1.00 98.19 99 ALA A C 1
ATOM 709 O O . ALA A 1 99 ? -6.999 3.691 0.819 1.00 98.19 99 ALA A O 1
ATOM 710 N N . ARG A 1 100 ? -5.542 2.327 -0.201 1.00 98.44 100 ARG A N 1
ATOM 711 C CA . ARG A 1 100 ? -6.268 1.089 0.125 1.00 98.44 100 ARG A CA 1
ATOM 712 C C . ARG A 1 100 ? -6.333 0.832 1.633 1.00 98.44 100 ARG A C 1
ATOM 714 O O . ARG A 1 100 ? -7.385 0.424 2.115 1.00 98.44 100 ARG A O 1
ATOM 721 N N . CYS A 1 101 ? -5.251 1.098 2.370 1.00 98.50 101 CYS A N 1
ATOM 722 C CA . CYS A 1 101 ? -5.257 1.002 3.833 1.00 98.50 101 CYS A CA 1
ATOM 723 C C . CYS A 1 101 ? -6.227 2.008 4.462 1.00 98.50 101 CYS A C 1
ATOM 725 O O . CYS A 1 101 ? -7.005 1.635 5.332 1.00 98.50 101 CYS A O 1
ATOM 727 N N . LEU A 1 102 ? -6.221 3.260 3.995 1.00 98.38 102 LEU A N 1
ATOM 728 C CA . LEU A 1 102 ? -7.148 4.281 4.487 1.00 98.38 102 LEU A CA 1
ATOM 729 C C . LEU A 1 102 ? -8.603 3.945 4.153 1.00 98.38 102 LEU A C 1
ATOM 731 O O . LEU A 1 102 ? -9.456 4.086 5.017 1.00 98.38 102 LEU A O 1
ATOM 735 N N . ALA A 1 103 ? -8.882 3.431 2.953 1.00 98.12 103 ALA A N 1
ATOM 736 C CA . ALA A 1 103 ? -10.218 2.961 2.593 1.00 98.12 103 ALA A CA 1
ATOM 737 C C . ALA A 1 103 ? -10.704 1.860 3.550 1.00 98.12 103 ALA A C 1
ATOM 739 O O . ALA A 1 103 ? -11.815 1.940 4.058 1.00 98.12 103 ALA A O 1
ATOM 740 N N . ALA A 1 104 ? -9.843 0.891 3.880 1.00 98.06 104 ALA A N 1
ATOM 741 C CA . ALA A 1 104 ? -10.182 -0.158 4.840 1.00 98.06 104 ALA A CA 1
ATOM 742 C C . ALA A 1 104 ? -10.418 0.375 6.264 1.00 98.06 104 ALA A C 1
ATOM 744 O O . ALA A 1 104 ? -11.244 -0.167 6.992 1.00 98.06 104 ALA A O 1
ATOM 745 N N . LEU A 1 105 ? -9.706 1.427 6.683 1.00 97.75 105 LEU A N 1
ATOM 746 C CA . LEU A 1 105 ? -9.969 2.100 7.961 1.00 97.75 105 LEU A CA 1
ATOM 747 C C . LEU A 1 105 ? -11.290 2.882 7.928 1.00 97.75 105 LEU A C 1
ATOM 749 O O . LEU A 1 105 ? -12.041 2.833 8.899 1.00 97.75 105 LEU A O 1
ATOM 753 N N . ALA A 1 106 ? -11.598 3.552 6.815 1.00 97.19 106 ALA A N 1
ATOM 754 C CA . ALA A 1 106 ? -12.852 4.277 6.619 1.00 97.19 106 ALA A CA 1
ATOM 755 C C . ALA A 1 106 ? -14.063 3.333 6.672 1.00 97.19 106 ALA A C 1
ATOM 757 O O . ALA A 1 106 ? -15.021 3.604 7.388 1.00 97.19 106 ALA A O 1
ATOM 758 N N . GLU A 1 107 ? -13.983 2.183 5.992 1.00 96.44 107 GLU A N 1
ATOM 759 C CA . GLU A 1 107 ? -14.998 1.114 6.011 1.00 96.44 107 GLU A CA 1
ATOM 760 C C . GLU A 1 107 ? -15.280 0.596 7.433 1.00 96.44 107 GLU A C 1
ATOM 762 O O . GLU A 1 107 ? -16.376 0.123 7.722 1.00 96.44 107 GLU A O 1
ATOM 767 N N . ARG A 1 108 ? -14.299 0.709 8.3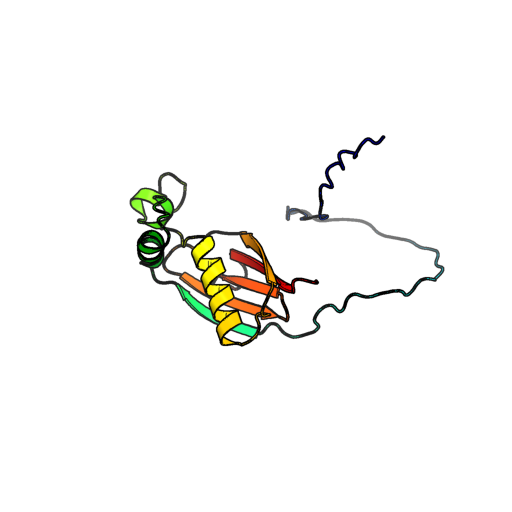36 1.00 94.44 108 ARG A N 1
ATOM 768 C CA . ARG A 1 108 ? -14.398 0.305 9.746 1.00 94.44 108 ARG A CA 1
ATOM 769 C C . ARG A 1 108 ? -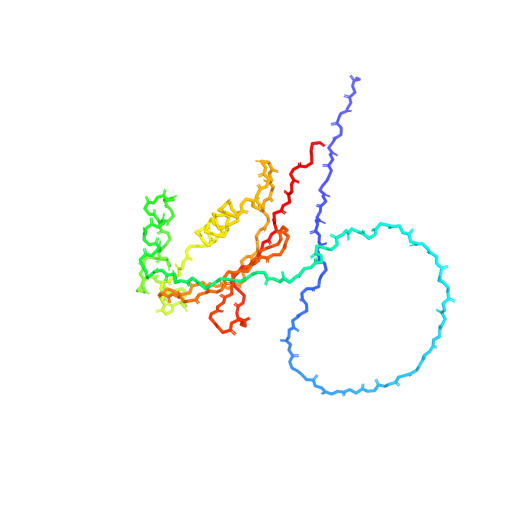14.850 1.438 10.673 1.00 94.44 108 ARG A C 1
ATOM 771 O O . ARG A 1 108 ? -14.940 1.212 11.875 1.00 94.44 108 ARG A O 1
ATOM 778 N N . GLY A 1 109 ? -15.075 2.648 10.154 1.00 94.69 109 GLY A N 1
ATOM 779 C CA . GLY A 1 109 ? -15.347 3.837 10.968 1.00 94.69 109 GLY A CA 1
ATOM 780 C C . GLY A 1 109 ? -14.166 4.257 11.851 1.00 94.69 109 GLY A C 1
ATOM 781 O O . GLY A 1 109 ? -14.362 4.902 12.874 1.00 94.69 109 GLY A O 1
ATOM 782 N N . ALA A 1 110 ? -12.940 3.864 11.489 1.00 93.44 110 ALA A N 1
ATOM 783 C CA . ALA A 1 110 ? -11.733 4.080 12.291 1.00 93.44 110 ALA A CA 1
ATOM 784 C C . ALA A 1 110 ? -10.955 5.354 11.905 1.00 93.44 110 ALA A C 1
ATOM 786 O O . ALA A 1 110 ? -9.866 5.590 12.430 1.00 93.44 110 ALA A O 1
ATOM 787 N N . LEU A 1 111 ? -11.478 6.156 10.972 1.00 95.62 111 LEU A N 1
ATOM 788 C CA . LEU A 1 111 ? -10.909 7.454 10.614 1.00 95.62 111 LEU A CA 1
ATOM 789 C C . LEU A 1 111 ? -11.695 8.579 11.304 1.00 95.62 111 LEU A C 1
ATOM 791 O O . LEU A 1 111 ? -12.920 8.600 11.180 1.00 95.62 111 LEU A O 1
ATOM 795 N N . PRO A 1 112 ? -11.018 9.514 11.996 1.00 94.31 112 PRO A N 1
ATOM 796 C CA . PRO A 1 112 ? -11.633 10.762 12.444 1.00 94.31 112 PRO A CA 1
ATOM 797 C C . PRO A 1 112 ? -12.155 11.600 11.265 1.00 94.31 112 PRO A C 1
ATOM 799 O O . PRO A 1 112 ? -11.801 11.345 10.115 1.00 94.31 112 PRO A O 1
ATOM 802 N N . GLU A 1 113 ? -12.945 12.634 11.555 1.00 93.75 113 GLU A N 1
ATOM 803 C CA . GLU A 1 113 ? -13.387 13.607 10.543 1.00 93.75 113 GLU A CA 1
ATOM 804 C C . GLU A 1 113 ? -12.200 14.400 9.969 1.00 93.75 113 GLU A C 1
ATOM 806 O O . GLU A 1 113 ? -12.034 14.492 8.754 1.00 93.75 113 GLU A O 1
ATOM 811 N N . GLU A 1 114 ? -11.307 14.868 10.846 1.00 96.25 114 GLU A N 1
ATOM 812 C CA . GLU A 1 114 ? -10.063 15.546 10.486 1.00 96.25 114 GLU A CA 1
ATOM 813 C C . GLU A 1 114 ? -8.854 14.797 11.051 1.00 96.25 114 GLU A C 1
ATOM 815 O O . GLU A 1 114 ? -8.757 14.517 12.252 1.00 96.25 114 GLU A O 1
ATOM 820 N N . PHE A 1 115 ? -7.901 14.459 10.183 1.00 96.69 115 PHE A N 1
ATOM 821 C CA . PHE A 1 115 ? -6.736 13.675 10.572 1.00 96.69 115 PHE A CA 1
ATOM 822 C C . PHE A 1 115 ? -5.529 13.910 9.667 1.00 96.69 115 PHE A C 1
ATOM 824 O O . PHE A 1 115 ? -5.639 14.218 8.481 1.00 96.69 115 PHE A O 1
ATOM 831 N N . THR A 1 116 ? -4.358 13.643 10.233 1.00 97.38 116 THR A N 1
ATOM 832 C CA . THR A 1 116 ? -3.090 13.526 9.519 1.00 97.38 116 THR A CA 1
ATOM 833 C C . THR A 1 116 ? -2.713 12.055 9.395 1.00 97.38 116 THR A C 1
ATOM 835 O O . THR A 1 116 ? -2.903 11.266 10.321 1.00 97.38 116 THR A O 1
ATOM 838 N N . VAL A 1 117 ? -2.149 11.675 8.244 1.00 97.94 117 VAL A N 1
ATOM 839 C CA . VAL A 1 117 ? -1.637 10.318 8.015 1.00 97.94 117 VAL A CA 1
ATOM 840 C C . VAL A 1 117 ? -0.147 10.353 7.738 1.00 97.94 117 VAL A C 1
ATOM 842 O O . VAL A 1 117 ? 0.280 10.782 6.660 1.00 97.94 117 VAL A O 1
ATOM 845 N N . THR A 1 118 ? 0.625 9.774 8.650 1.00 98.12 118 THR A N 1
ATOM 846 C CA . THR A 1 118 ? 2.050 9.509 8.447 1.00 98.12 118 THR A CA 1
ATOM 847 C C . THR A 1 118 ? 2.222 8.081 7.955 1.00 98.12 118 THR A C 1
ATOM 849 O O . THR A 1 118 ? 1.692 7.146 8.550 1.00 98.12 118 THR A O 1
ATOM 852 N N . VAL A 1 119 ? 2.955 7.890 6.856 1.00 98.44 119 VAL A N 1
ATOM 853 C CA . VAL A 1 119 ? 3.224 6.564 6.280 1.00 98.44 119 VAL A CA 1
ATOM 854 C C . VAL A 1 119 ? 4.709 6.418 6.011 1.00 98.44 119 VAL A C 1
ATOM 856 O O . VAL A 1 119 ? 5.336 7.312 5.452 1.00 98.44 119 VAL A O 1
ATOM 859 N N . THR A 1 120 ? 5.260 5.259 6.349 1.00 98.56 120 THR A N 1
ATOM 860 C CA . THR A 1 120 ? 6.598 4.856 5.925 1.00 98.56 120 THR A CA 1
ATOM 861 C C . THR A 1 120 ? 6.506 3.614 5.053 1.00 98.56 120 THR A C 1
ATOM 863 O O . THR A 1 120 ? 6.065 2.554 5.504 1.00 98.56 120 THR A O 1
ATOM 866 N N . PHE A 1 121 ? 6.976 3.732 3.814 1.00 98.31 121 PHE A N 1
ATOM 867 C CA . PHE A 1 121 ? 7.143 2.607 2.900 1.00 98.31 121 PHE A CA 1
ATOM 868 C C . PHE A 1 121 ? 8.483 1.922 3.182 1.00 98.31 121 PHE A C 1
ATOM 870 O O . PHE A 1 121 ? 9.523 2.574 3.187 1.00 98.31 121 PHE A O 1
ATOM 877 N N . ARG A 1 122 ? 8.459 0.614 3.454 1.00 98.00 122 ARG A N 1
ATOM 878 C CA . ARG A 1 122 ? 9.654 -0.177 3.791 1.00 98.00 122 ARG A CA 1
ATOM 879 C C . ARG A 1 122 ? 10.076 -1.132 2.682 1.00 98.00 122 ARG A C 1
ATOM 881 O O . ARG A 1 122 ? 11.268 -1.353 2.496 1.00 98.00 122 ARG A O 1
ATOM 888 N N . ALA A 1 123 ? 9.122 -1.713 1.958 1.00 97.25 123 ALA A N 1
ATOM 889 C CA . ALA A 1 123 ? 9.416 -2.659 0.888 1.00 97.25 123 ALA A CA 1
ATOM 890 C C . ALA A 1 123 ? 8.360 -2.609 -0.227 1.00 97.25 123 ALA A C 1
ATOM 892 O O . ALA A 1 123 ? 7.170 -2.463 0.060 1.00 97.25 123 ALA A O 1
ATOM 893 N N . PRO A 1 124 ? 8.753 -2.811 -1.496 1.00 96.94 124 PRO A N 1
ATOM 894 C CA . PRO A 1 124 ? 7.819 -2.806 -2.618 1.00 96.94 124 PRO A CA 1
ATOM 895 C C . PRO A 1 124 ? 6.862 -4.004 -2.566 1.00 96.94 124 PRO A C 1
ATOM 897 O O . PRO A 1 124 ? 7.250 -5.103 -2.166 1.00 96.94 124 PRO A O 1
ATOM 900 N N . VAL A 1 125 ? 5.625 -3.807 -3.030 1.00 98.00 125 VAL A N 1
ATOM 901 C CA . VAL A 1 125 ? 4.639 -4.879 -3.245 1.00 98.00 125 VAL A CA 1
ATOM 902 C C . VAL A 1 125 ? 4.735 -5.336 -4.701 1.00 98.00 125 VAL A C 1
ATOM 904 O O . VAL A 1 125 ? 4.258 -4.644 -5.598 1.00 98.00 125 VAL A O 1
ATOM 907 N N . LEU A 1 126 ? 5.378 -6.478 -4.953 1.00 97.38 126 LEU A N 1
ATOM 908 C CA . LEU A 1 126 ? 5.527 -7.039 -6.302 1.00 97.38 126 LEU A CA 1
ATOM 909 C C . LEU A 1 126 ? 4.229 -7.709 -6.768 1.00 97.38 126 LEU A C 1
ATOM 911 O O . LEU A 1 126 ? 3.708 -8.572 -6.076 1.00 97.38 126 LEU A O 1
ATOM 915 N N . LEU A 1 127 ? 3.747 -7.367 -7.961 1.00 97.62 127 LEU A N 1
ATOM 916 C CA . LEU A 1 127 ? 2.436 -7.772 -8.469 1.00 97.62 127 LEU A CA 1
ATOM 917 C C . LEU A 1 127 ? 2.454 -9.094 -9.259 1.00 97.62 127 LEU A C 1
ATOM 919 O O . LEU A 1 127 ? 3.413 -9.352 -9.993 1.00 97.62 127 LEU A O 1
ATOM 923 N N . PRO A 1 128 ? 1.383 -9.913 -9.192 1.00 97.75 128 PRO A N 1
ATOM 924 C CA . PRO A 1 128 ? 0.322 -9.886 -8.173 1.00 97.75 128 PRO A CA 1
ATOM 925 C C . PRO A 1 128 ? 0.863 -10.287 -6.787 1.00 97.75 128 PRO A C 1
ATOM 927 O O . PRO A 1 128 ? 1.914 -10.929 -6.704 1.00 97.75 128 PRO A O 1
ATOM 930 N N . ALA A 1 129 ? 0.154 -9.927 -5.717 1.00 97.56 129 ALA A N 1
ATOM 931 C CA . ALA A 1 129 ? 0.564 -10.253 -4.347 1.00 97.56 129 ALA A CA 1
ATOM 932 C C . ALA A 1 129 ? -0.611 -10.695 -3.472 1.00 97.56 129 ALA A C 1
ATOM 934 O O . ALA A 1 129 ? -1.725 -10.209 -3.651 1.00 97.56 129 ALA A O 1
ATOM 935 N N . LEU A 1 130 ? -0.321 -11.542 -2.486 1.00 98.12 130 LEU A N 1
ATOM 936 C CA . LEU A 1 130 ? -1.116 -11.688 -1.272 1.00 98.12 130 LEU A CA 1
ATOM 937 C C . LEU A 1 130 ? -0.437 -10.882 -0.164 1.00 98.12 130 LEU A C 1
ATOM 939 O O . LEU A 1 130 ? 0.787 -10.922 -0.008 1.00 98.12 130 LEU A O 1
ATOM 943 N N . VAL A 1 131 ? -1.225 -10.092 0.556 1.00 98.38 131 VAL A N 1
ATOM 944 C CA . VAL A 1 131 ? -0.743 -9.231 1.638 1.00 98.38 131 VAL A CA 1
ATOM 945 C C . VAL A 1 131 ? -1.705 -9.281 2.811 1.00 98.38 131 VAL A C 1
ATOM 947 O O . VAL A 1 131 ? -2.907 -9.427 2.623 1.00 98.38 131 VAL A O 1
ATOM 950 N N . THR A 1 132 ? -1.192 -9.093 4.018 1.00 98.38 132 THR A N 1
ATOM 951 C CA . THR A 1 132 ? -2.010 -8.970 5.222 1.00 98.38 132 THR A CA 1
ATOM 952 C C . THR A 1 132 ? -2.067 -7.507 5.636 1.00 98.38 132 THR A C 1
ATOM 954 O O . THR A 1 132 ? -1.048 -6.915 6.013 1.00 98.38 132 THR A O 1
ATOM 957 N N . PHE A 1 133 ? -3.255 -6.917 5.578 1.00 98.38 133 PHE A N 1
ATOM 958 C CA . PHE A 1 133 ? -3.537 -5.644 6.224 1.00 98.38 133 PHE A CA 1
ATOM 959 C C . PHE A 1 133 ? -3.721 -5.854 7.714 1.00 98.38 133 PHE A C 1
ATOM 961 O O . PHE A 1 133 ? -4.347 -6.823 8.138 1.00 98.38 133 PHE A O 1
ATOM 968 N N . ARG A 1 134 ? -3.165 -4.952 8.520 1.00 97.69 134 ARG A N 1
ATOM 969 C CA . ARG A 1 134 ? -3.282 -5.004 9.973 1.00 97.69 134 ARG A CA 1
ATOM 970 C C . ARG A 1 134 ? -3.530 -3.618 10.536 1.00 97.69 134 ARG A C 1
ATOM 972 O O . ARG A 1 134 ? -2.950 -2.650 10.051 1.00 97.69 134 ARG A O 1
ATOM 979 N N . THR A 1 135 ? -4.329 -3.525 11.592 1.00 97.50 135 THR A N 1
ATOM 980 C CA . THR A 1 135 ? -4.585 -2.265 12.300 1.00 97.50 135 THR A CA 1
ATOM 981 C C . THR A 1 135 ? -4.738 -2.468 13.806 1.00 97.50 135 THR A C 1
ATOM 983 O O . THR A 1 135 ? -5.113 -3.552 14.258 1.00 97.50 135 THR A O 1
ATOM 986 N N . ARG A 1 136 ? -4.392 -1.436 14.578 1.00 95.06 136 ARG A N 1
ATOM 987 C CA . ARG A 1 136 ? -4.539 -1.366 16.033 1.00 95.06 136 ARG A CA 1
ATOM 988 C C . ARG A 1 136 ? -4.624 0.100 16.460 1.00 95.06 136 ARG A C 1
ATOM 990 O O . ARG A 1 136 ? -3.632 0.822 16.353 1.00 95.06 136 ARG A O 1
ATOM 997 N N . GLY A 1 137 ? -5.783 0.529 16.958 1.00 91.88 137 GLY A N 1
ATOM 998 C CA . GLY A 1 137 ? -6.031 1.947 17.242 1.00 91.88 137 GLY A CA 1
ATOM 999 C C . GLY A 1 137 ? -5.804 2.798 15.987 1.00 91.88 137 GLY A C 1
ATOM 1000 O O . GLY A 1 137 ? -6.271 2.436 14.912 1.00 91.88 137 GLY A O 1
ATOM 1001 N N . GLY A 1 138 ? -5.024 3.877 16.098 1.00 92.56 138 GLY A N 1
ATOM 1002 C CA . GLY A 1 138 ? -4.631 4.707 14.949 1.00 92.56 138 GLY A CA 1
ATOM 1003 C C . GLY A 1 138 ? -3.524 4.113 14.063 1.00 92.56 138 GLY A C 1
ATOM 1004 O O . GLY A 1 138 ? -3.233 4.658 12.999 1.00 92.56 138 GLY A O 1
ATOM 1005 N N . ALA A 1 139 ? -2.875 3.017 14.469 1.00 97.38 139 ALA A N 1
ATOM 1006 C CA . ALA A 1 139 ? -1.789 2.409 13.704 1.00 97.38 139 ALA A CA 1
ATOM 1007 C C . ALA A 1 139 ? -2.311 1.410 12.660 1.00 97.38 139 ALA A C 1
ATOM 1009 O O . ALA A 1 139 ? -3.267 0.663 12.895 1.00 97.38 139 ALA A O 1
ATOM 1010 N N . PHE A 1 140 ? -1.636 1.338 11.515 1.00 98.19 140 PHE A N 1
ATOM 1011 C CA . PHE A 1 140 ? -1.912 0.353 10.473 1.00 98.19 140 PHE A CA 1
ATOM 1012 C C . PHE A 1 140 ? -0.644 -0.106 9.751 1.00 98.19 140 PHE A C 1
ATOM 1014 O O . PHE A 1 140 ? 0.404 0.539 9.803 1.00 98.19 140 PHE A O 1
ATOM 1021 N N . GLY A 1 141 ? -0.727 -1.233 9.055 1.00 98.06 141 GLY A N 1
ATOM 1022 C CA . GLY A 1 141 ? 0.379 -1.755 8.268 1.00 98.06 141 GLY A CA 1
ATOM 1023 C C . GLY A 1 141 ? -0.055 -2.761 7.217 1.00 98.06 141 GLY A C 1
ATOM 1024 O O . GLY A 1 141 ? -1.136 -3.343 7.290 1.00 98.06 141 GLY A O 1
ATOM 1025 N N . LEU A 1 142 ? 0.825 -2.965 6.243 1.00 98.38 142 LEU A N 1
ATOM 1026 C CA . LEU A 1 142 ? 0.670 -3.952 5.184 1.00 98.38 142 LEU A CA 1
ATOM 1027 C C . LEU A 1 142 ? 1.897 -4.856 5.182 1.00 98.38 142 LEU A C 1
ATOM 1029 O O . LEU A 1 142 ? 3.029 -4.374 5.059 1.00 98.38 142 LEU A O 1
ATOM 1033 N N . ARG A 1 143 ? 1.683 -6.161 5.321 1.00 98.31 143 ARG A N 1
ATOM 1034 C CA . ARG A 1 143 ? 2.746 -7.172 5.316 1.00 98.31 143 ARG A CA 1
ATOM 1035 C C . ARG A 1 143 ? 2.580 -8.135 4.154 1.00 98.31 143 ARG A C 1
ATOM 1037 O O . ARG A 1 143 ? 1.478 -8.286 3.642 1.00 98.31 143 ARG A O 1
ATOM 1044 N N . GLY A 1 144 ? 3.674 -8.746 3.719 1.00 97.31 144 GLY A N 1
ATOM 1045 C CA . GLY A 1 144 ? 3.625 -9.844 2.760 1.00 97.31 144 GLY A CA 1
ATOM 1046 C C . GLY A 1 144 ? 2.920 -11.064 3.353 1.00 97.31 144 GLY A C 1
ATOM 1047 O O . GLY A 1 144 ? 2.742 -11.147 4.566 1.00 97.31 144 GLY A O 1
ATOM 1048 N N . GLU A 1 145 ? 2.558 -12.005 2.487 1.00 92.69 145 GLU A N 1
ATOM 1049 C CA . GLU A 1 145 ? 1.907 -13.280 2.827 1.00 92.69 145 GLU A CA 1
ATOM 1050 C C . GLU A 1 145 ? 2.598 -14.046 3.969 1.00 92.69 145 GLU A C 1
ATOM 1052 O O . GLU A 1 145 ? 1.941 -14.592 4.845 1.00 92.69 145 GLU A O 1
ATOM 1057 N N . ASP A 1 146 ? 3.933 -14.021 4.024 1.00 88.06 146 ASP A N 1
ATOM 1058 C CA . ASP A 1 146 ? 4.708 -14.689 5.076 1.00 88.06 146 ASP A CA 1
ATOM 1059 C C . ASP A 1 146 ? 4.678 -13.972 6.441 1.00 88.06 146 ASP A C 1
ATOM 1061 O O . ASP A 1 146 ? 5.258 -14.458 7.415 1.00 88.06 146 ASP A O 1
ATOM 1065 N N . GLY A 1 147 ? 4.071 -12.783 6.517 1.00 88.25 147 GLY A N 1
ATOM 1066 C CA . GLY A 1 147 ? 4.024 -11.928 7.703 1.00 88.25 147 GLY A CA 1
ATOM 1067 C C . GLY A 1 147 ? 5.373 -11.332 8.132 1.00 88.25 147 GLY A C 1
ATOM 1068 O O . GLY A 1 147 ? 5.414 -10.555 9.096 1.00 88.25 147 GLY A O 1
ATOM 1069 N N . ARG A 1 148 ? 6.470 -11.658 7.433 1.00 90.31 148 ARG A N 1
ATOM 1070 C CA . ARG A 1 148 ? 7.843 -11.233 7.750 1.00 90.31 148 ARG A CA 1
ATOM 1071 C C . ARG A 1 148 ? 8.184 -9.926 7.060 1.00 90.31 148 ARG A C 1
ATOM 1073 O O . ARG A 1 148 ? 8.762 -9.034 7.678 1.00 90.31 148 ARG A O 1
ATOM 1080 N N . ARG A 1 149 ? 7.829 -9.792 5.778 1.00 96.19 149 ARG A N 1
ATOM 1081 C CA . ARG A 1 149 ? 8.123 -8.576 5.012 1.00 96.19 149 ARG A CA 1
ATOM 1082 C C . ARG A 1 149 ? 7.100 -7.489 5.318 1.00 96.19 149 ARG A C 1
ATOM 1084 O O . ARG A 1 149 ? 5.929 -7.622 4.985 1.00 96.19 149 ARG A O 1
ATOM 1091 N N . GLU A 1 150 ? 7.547 -6.382 5.897 1.00 97.69 150 GLU A N 1
ATOM 1092 C CA . GLU A 1 150 ? 6.722 -5.184 6.065 1.00 97.69 150 GLU A CA 1
ATOM 1093 C C . GLU A 1 150 ? 6.818 -4.301 4.815 1.00 97.69 150 GLU A C 1
ATOM 1095 O O . GLU A 1 150 ? 7.904 -3.854 4.448 1.00 97.69 150 GLU A O 1
ATOM 1100 N N . HIS A 1 151 ? 5.689 -4.064 4.146 1.00 98.31 151 HIS A N 1
ATOM 1101 C CA . HIS A 1 151 ? 5.616 -3.213 2.958 1.00 98.31 151 HIS A CA 1
ATOM 1102 C C . HIS A 1 151 ? 5.422 -1.750 3.330 1.00 98.31 151 HIS A C 1
ATOM 1104 O O . HIS A 1 151 ? 6.139 -0.879 2.834 1.00 98.31 151 HIS A O 1
ATOM 1110 N N . LEU A 1 152 ? 4.488 -1.484 4.240 1.00 98.25 152 LEU A N 1
ATOM 1111 C CA . LEU A 1 152 ? 4.262 -0.158 4.797 1.00 98.25 152 LEU A CA 1
ATOM 1112 C C . LEU A 1 152 ? 3.784 -0.255 6.241 1.00 98.25 152 LEU A C 1
ATOM 1114 O O . LEU A 1 152 ? 3.139 -1.230 6.632 1.00 98.25 152 LEU A O 1
ATOM 1118 N N . ARG A 1 153 ? 4.049 0.809 6.991 1.00 98.31 153 ARG A N 1
ATOM 1119 C CA . ARG A 1 153 ? 3.405 1.107 8.270 1.00 98.31 153 ARG A CA 1
ATOM 1120 C C . ARG A 1 153 ? 2.898 2.539 8.241 1.00 98.31 153 ARG A C 1
ATOM 1122 O O . ARG A 1 153 ? 3.515 3.387 7.593 1.00 98.31 153 ARG A O 1
ATOM 1129 N N . GLY A 1 154 ? 1.817 2.812 8.947 1.00 98.25 154 GLY A N 1
ATOM 1130 C CA . GLY A 1 154 ? 1.293 4.156 9.074 1.00 98.25 154 GLY A CA 1
ATOM 1131 C C . GLY A 1 154 ? 0.593 4.398 10.397 1.00 98.25 154 GLY A C 1
ATOM 1132 O O . GLY A 1 154 ? 0.265 3.465 11.131 1.00 98.25 154 GLY A O 1
ATOM 1133 N N . LEU A 1 155 ? 0.401 5.678 10.679 1.00 98.00 155 LEU A N 1
ATOM 1134 C CA . LEU A 1 155 ? -0.298 6.192 11.842 1.00 98.00 155 LEU A CA 1
ATOM 1135 C C . LEU A 1 155 ? -1.284 7.257 11.369 1.00 98.00 155 LEU A C 1
ATOM 1137 O O . LEU A 1 155 ? -0.914 8.164 10.620 1.00 98.00 155 LEU A O 1
ATOM 1141 N N . VAL A 1 156 ? -2.530 7.114 11.800 1.00 97.69 156 VAL A N 1
ATOM 1142 C CA . VAL A 1 156 ? -3.562 8.140 11.710 1.00 97.69 156 VAL A CA 1
ATOM 1143 C C . VAL A 1 156 ? -3.579 8.881 13.040 1.00 97.69 156 VAL A C 1
ATOM 1145 O O . VAL A 1 156 ? -3.770 8.269 14.092 1.00 97.69 156 VAL A O 1
ATOM 1148 N N . SER A 1 157 ? -3.373 10.191 12.986 1.00 95.06 157 SER A N 1
ATOM 1149 C CA . SER A 1 157 ? -3.421 11.079 14.146 1.00 95.06 157 SER A CA 1
ATOM 1150 C C . SER A 1 157 ? -4.552 12.085 13.943 1.00 95.06 157 SER A C 1
ATOM 1152 O O . SER A 1 157 ? -4.563 12.747 12.903 1.00 95.06 157 SER A O 1
ATOM 1154 N N . PRO A 1 158 ? -5.501 12.218 14.886 1.00 93.19 158 PRO A N 1
ATOM 1155 C CA . PRO A 1 158 ? -6.525 13.255 14.811 1.00 93.19 158 PRO A CA 1
ATOM 1156 C C . PRO A 1 158 ? -5.883 14.639 14.736 1.00 93.19 158 PRO A C 1
ATOM 1158 O O . PRO A 1 158 ? -4.863 14.885 15.387 1.00 93.19 158 PRO A O 1
ATOM 1161 N N . HIS A 1 159 ? -6.480 15.542 13.965 1.00 87.69 159 HIS A N 1
ATOM 1162 C CA . HIS A 1 159 ? -6.089 16.943 14.014 1.00 87.69 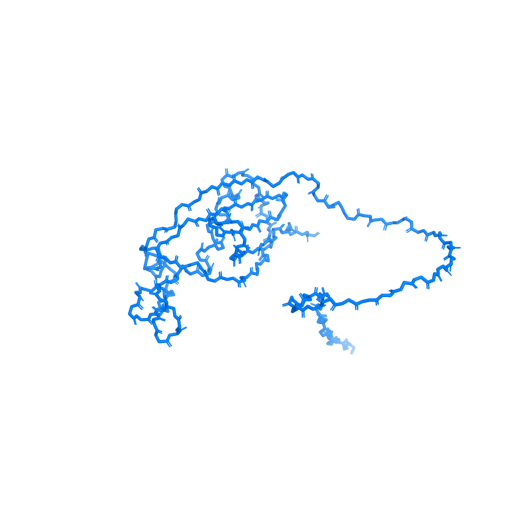159 HIS A CA 1
ATOM 1163 C C . HIS A 1 159 ? -6.589 17.530 15.343 1.00 87.69 159 HIS A C 1
ATOM 1165 O O . HIS A 1 159 ? -7.779 17.458 15.647 1.00 87.69 159 HIS A O 1
ATOM 1171 N N . ARG A 1 160 ? -5.681 18.040 16.181 1.00 72.50 160 ARG A N 1
ATOM 1172 C CA . ARG A 1 160 ? -6.071 18.786 17.384 1.00 72.50 160 ARG A CA 1
ATOM 1173 C C . ARG A 1 160 ? -6.193 20.253 16.989 1.00 72.50 160 ARG A C 1
ATOM 1175 O O . ARG A 1 160 ? -5.197 20.836 16.569 1.00 72.50 160 ARG A O 1
ATOM 1182 N N . ALA A 1 161 ? -7.411 20.781 17.074 1.00 59.88 161 ALA A N 1
ATOM 1183 C CA . ALA A 1 161 ? -7.674 22.216 17.010 1.00 59.88 161 ALA A CA 1
ATOM 1184 C C . ALA A 1 161 ? -7.111 22.934 18.246 1.00 59.88 161 ALA A C 1
ATOM 1186 O O . ALA A 1 161 ? -7.034 22.284 19.318 1.00 59.88 161 ALA A O 1
#

InterPro domains:
  IPR002539 MaoC-like dehydratase domain [PF01575] (62-135)
  IPR029069 HotDog domain superfamily [SSF54637] (47-136)